Protein AF-A0A060UTR8-F1 (afdb_monomer)

Secondary structure (DSSP, 8-state):
--SS--------SSPPPSSHHHHHHHS--HHHHHHHHHHHHS-TT---

Organism: NCBI:txid160808

Mean predicted aligned error: 4.92 Å

Foldseek 3Di:
DDPFDDDDDAFDPDDQDPPPVSNVVRGDDPVSVVVVVVVRPDDPPPDD

pLDDT: mean 90.52, std 12.66, range [50.81, 98.12]

Solvent-accessible surface area (backbone atoms only — not comparable to full-atom values): 3335 Å² total; per-residue (Å²): 137,74,98,60,84,90,82,85,87,66,53,58,101,64,81,85,49,86,54,66,72,55,28,60,72,38,44,73,50,72,66,57,54,54,49,51,54,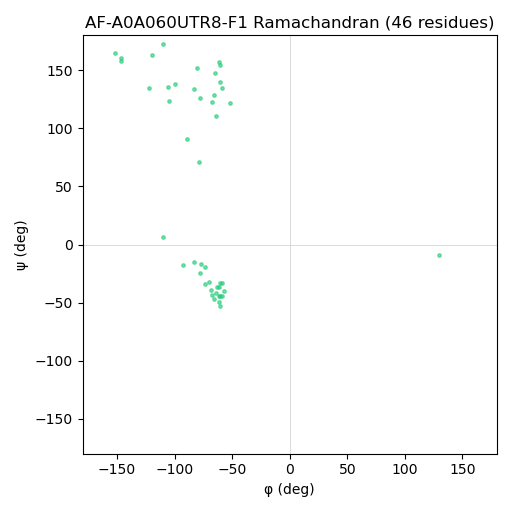52,60,68,70,49,63,94,86,74,84,125

Sequence (48 aa):
MLDAPIYRVAGIDLTTPFNGTLEAASIPRVEDIVLAARQIMTPPGESA

Radius of gyration: 14.2 Å; Cα contacts (8 Å, |Δi|>4): 25; chains: 1; bounding box: 32×16×40 Å

Structure (mmCIF, N/CA/C/O backbone):
data_AF-A0A060UTR8-F1
#
_entry.id   AF-A0A060UTR8-F1
#
loop_
_atom_site.group_PDB
_atom_site.id
_atom_site.type_symbol
_atom_site.label_atom_id
_atom_site.label_alt_id
_atom_site.label_comp_id
_atom_site.label_asym_id
_atom_site.label_entity_id
_atom_site.label_seq_id
_atom_site.pdbx_PDB_ins_code
_atom_site.Cartn_x
_atom_site.Cartn_y
_atom_site.Cartn_z
_atom_site.occupancy
_atom_site.B_iso_or_equiv
_atom_site.auth_seq_id
_atom_site.auth_comp_id
_atom_site.auth_asym_id
_atom_site.auth_atom_id
_atom_site.pdbx_PDB_model_num
ATOM 1 N N . MET A 1 1 ? -20.897 -1.714 15.633 1.00 79.94 1 MET A N 1
ATOM 2 C CA . MET A 1 1 ? -19.994 -0.565 15.863 1.00 79.94 1 MET A CA 1
ATOM 3 C C . MET A 1 1 ? -18.597 -1.011 15.453 1.00 79.94 1 MET A C 1
ATOM 5 O O . MET A 1 1 ? -18.352 -2.206 15.549 1.00 79.94 1 MET A O 1
ATOM 9 N N . LEU A 1 2 ? -17.756 -0.128 14.909 1.00 89.31 2 LEU A N 1
ATOM 10 C CA . LEU A 1 2 ? -16.375 -0.463 14.534 1.00 89.31 2 LEU A CA 1
ATOM 11 C C . LEU A 1 2 ? -15.424 0.027 15.627 1.00 89.31 2 LEU A C 1
ATOM 13 O O . LEU A 1 2 ? -15.606 1.143 16.111 1.00 89.31 2 LEU A O 1
ATOM 17 N N . ASP A 1 3 ? -14.422 -0.783 15.967 1.00 89.00 3 ASP A N 1
ATOM 18 C CA . ASP A 1 3 ? -13.430 -0.461 17.005 1.00 89.00 3 ASP A CA 1
ATOM 19 C C . ASP A 1 3 ? -12.372 0.550 16.526 1.00 89.00 3 ASP A C 1
ATOM 21 O O . ASP A 1 3 ? -11.689 1.172 17.335 1.00 89.00 3 ASP A O 1
ATOM 25 N N . ALA A 1 4 ? -12.258 0.747 15.209 1.00 88.31 4 ALA A N 1
ATOM 26 C CA . ALA A 1 4 ? -11.376 1.725 14.584 1.00 88.31 4 ALA A CA 1
ATOM 27 C C . ALA A 1 4 ? -11.998 2.295 13.292 1.00 88.31 4 ALA A C 1
ATOM 29 O O . ALA A 1 4 ? -12.864 1.652 12.682 1.00 88.31 4 ALA A O 1
ATOM 30 N N . PRO A 1 5 ? -11.564 3.486 12.837 1.00 90.44 5 PRO A N 1
ATOM 31 C CA . PRO A 1 5 ? -11.933 4.009 11.527 1.00 90.44 5 PRO A CA 1
ATOM 32 C C . PRO A 1 5 ? -11.453 3.106 10.382 1.00 90.44 5 PRO A C 1
ATOM 34 O O . PRO A 1 5 ? -10.490 2.353 10.515 1.00 90.44 5 PRO A O 1
ATOM 37 N N . ILE A 1 6 ? -12.103 3.217 9.224 1.00 92.19 6 ILE A N 1
ATOM 38 C CA . ILE A 1 6 ? -11.654 2.557 7.992 1.00 92.19 6 ILE A CA 1
ATOM 39 C C . ILE A 1 6 ? -10.576 3.424 7.332 1.00 92.19 6 ILE A C 1
ATOM 41 O O . ILE A 1 6 ? -10.771 4.625 7.150 1.00 92.19 6 ILE A O 1
ATOM 45 N N . TYR A 1 7 ? -9.475 2.802 6.910 1.00 94.12 7 TYR A N 1
ATOM 46 C CA . TYR A 1 7 ? -8.364 3.456 6.212 1.00 94.12 7 TYR A CA 1
ATOM 47 C C . TYR A 1 7 ? -8.156 2.856 4.818 1.00 94.12 7 TYR A C 1
ATOM 49 O O . TYR A 1 7 ? -8.640 1.766 4.515 1.00 94.12 7 TYR A O 1
ATOM 57 N N . ARG A 1 8 ? -7.428 3.578 3.957 1.00 96.62 8 ARG A N 1
ATOM 58 C CA . ARG A 1 8 ? -7.078 3.140 2.599 1.00 96.62 8 ARG A CA 1
ATOM 59 C C . ARG A 1 8 ? -5.568 3.129 2.424 1.00 96.62 8 ARG A C 1
ATOM 61 O O . ARG A 1 8 ? -4.907 4.107 2.754 1.00 96.62 8 ARG A O 1
ATOM 68 N N . VAL A 1 9 ? -5.067 2.056 1.830 1.00 97.44 9 VAL A N 1
ATOM 69 C CA . VAL A 1 9 ? -3.723 1.989 1.257 1.00 97.44 9 VAL A CA 1
ATOM 70 C C . VAL A 1 9 ? 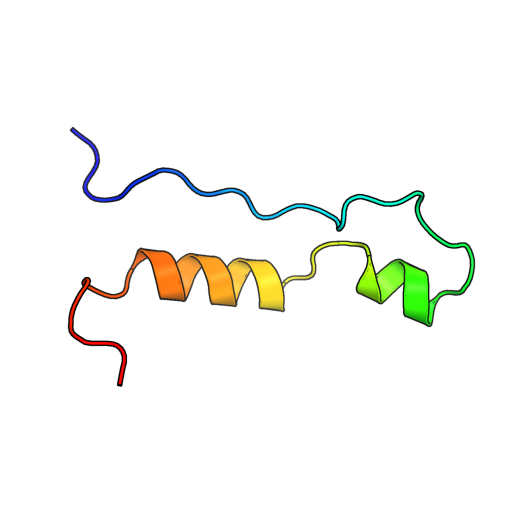-3.898 2.070 -0.256 1.00 97.44 9 VAL A C 1
ATOM 72 O O . VAL A 1 9 ? -4.672 1.300 -0.823 1.00 97.44 9 VAL A O 1
ATOM 75 N N . ALA A 1 10 ? -3.260 3.043 -0.898 1.00 97.69 10 ALA A N 1
ATOM 76 C CA . ALA A 1 10 ? -3.467 3.350 -2.310 1.00 97.69 10 ALA A CA 1
ATOM 77 C C . ALA A 1 10 ? -2.170 3.838 -2.955 1.00 97.69 10 ALA A C 1
ATOM 79 O O . ALA A 1 10 ? -1.252 4.263 -2.253 1.00 97.69 10 ALA A O 1
ATOM 80 N N . GLY A 1 11 ? -2.109 3.764 -4.286 1.00 97.50 11 GLY A N 1
ATOM 81 C CA . GLY A 1 11 ? -1.022 4.382 -5.037 1.00 97.50 11 GLY A CA 1
ATOM 82 C C . GLY A 1 11 ? -0.988 5.890 -4.814 1.00 97.50 11 GLY A C 1
ATOM 83 O O . GLY A 1 11 ? -2.000 6.508 -4.471 1.00 97.50 11 GLY A O 1
ATOM 84 N N . ILE A 1 12 ? 0.192 6.469 -4.988 1.00 96.62 12 ILE A N 1
ATOM 85 C CA . ILE A 1 12 ? 0.371 7.920 -4.912 1.00 96.62 12 ILE A CA 1
ATOM 86 C C . ILE A 1 12 ? -0.397 8.608 -6.049 1.00 96.62 12 ILE A C 1
ATOM 88 O O . ILE A 1 12 ? -0.542 8.050 -7.136 1.00 96.62 12 ILE A O 1
ATOM 92 N N . ASP A 1 13 ? -0.900 9.816 -5.795 1.00 97.44 13 ASP A N 1
ATOM 93 C CA . ASP A 1 13 ? -1.786 10.543 -6.714 1.00 97.44 13 ASP A CA 1
ATOM 94 C C . ASP A 1 13 ? -1.007 11.208 -7.862 1.00 97.44 13 ASP A C 1
ATOM 96 O O . ASP A 1 13 ? -0.792 12.419 -7.904 1.00 97.44 13 ASP A O 1
ATOM 100 N N . LEU A 1 14 ? -0.498 10.372 -8.764 1.00 95.31 14 LEU A N 1
ATOM 101 C CA . LEU A 1 14 ? 0.157 10.754 -10.009 1.0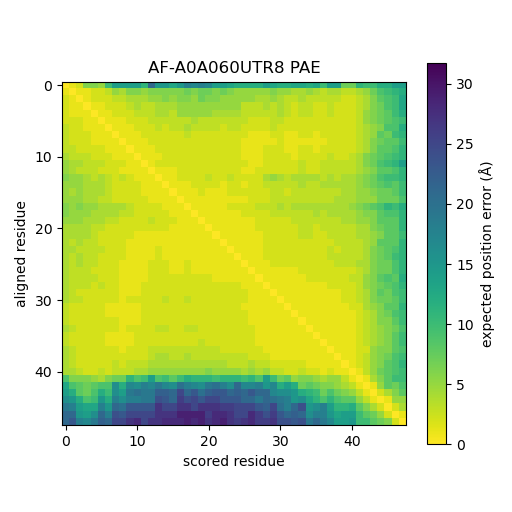0 95.31 14 LEU A CA 1
ATOM 102 C C . LEU A 1 14 ? -0.016 9.652 -11.055 1.00 95.31 14 LEU A C 1
ATOM 104 O O . LEU A 1 14 ? -0.359 8.511 -10.747 1.00 95.31 14 LEU A O 1
ATOM 108 N N . THR A 1 15 ? 0.257 9.980 -12.313 1.00 97.44 15 THR A N 1
ATOM 109 C CA . THR A 1 15 ? 0.292 8.983 -13.387 1.00 97.44 15 THR A CA 1
ATOM 110 C C . THR A 1 15 ? 1.441 8.003 -13.174 1.00 97.44 15 THR A C 1
ATOM 112 O O . THR A 1 15 ? 2.585 8.433 -13.038 1.00 97.44 15 THR A O 1
ATOM 115 N N . THR A 1 16 ? 1.161 6.697 -13.213 1.00 97.50 16 THR A N 1
ATOM 116 C CA 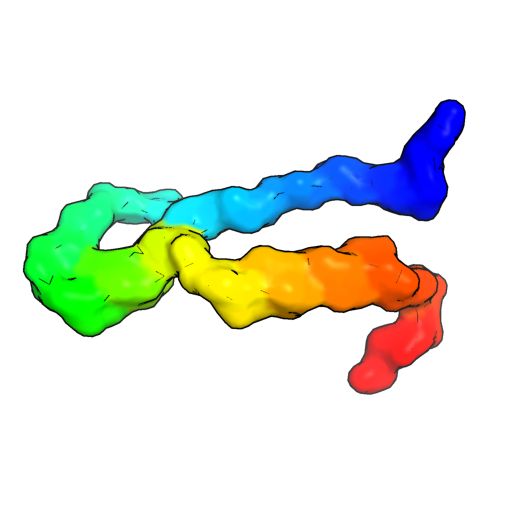. THR A 1 16 ? 2.175 5.649 -13.032 1.00 97.50 16 THR A CA 1
ATOM 117 C C . THR A 1 16 ? 3.372 5.854 -13.976 1.00 97.50 16 THR A C 1
ATOM 119 O O . THR A 1 16 ? 3.191 5.909 -15.197 1.00 97.50 16 THR A O 1
ATOM 122 N N . PRO A 1 17 ? 4.598 5.990 -13.443 1.00 98.12 17 PRO A N 1
ATOM 123 C CA . PRO A 1 17 ? 5.791 6.251 -14.239 1.00 98.12 17 PRO A CA 1
ATOM 124 C C . PRO A 1 17 ? 6.333 4.966 -14.882 1.00 98.12 17 PRO A C 1
ATOM 126 O O . PRO A 1 17 ? 6.209 3.883 -14.328 1.00 98.12 17 PRO A O 1
ATOM 129 N N . PHE A 1 18 ? 6.997 5.095 -16.035 1.00 97.38 18 PHE A N 1
ATOM 130 C CA . PHE A 1 18 ? 7.583 3.954 -16.762 1.00 97.38 18 PHE A CA 1
ATOM 131 C C . PHE A 1 18 ? 8.908 3.448 -16.165 1.00 97.38 18 PHE A C 1
ATOM 133 O O . PHE A 1 18 ? 9.318 2.312 -16.383 1.00 97.38 18 PHE A O 1
ATOM 140 N N . ASN A 1 19 ? 9.633 4.306 -15.444 1.00 98.12 19 ASN A N 1
ATOM 141 C CA . ASN A 1 19 ? 10.872 3.899 -14.791 1.00 98.12 19 ASN A CA 1
ATOM 142 C C . ASN A 1 19 ? 10.555 2.900 -13.668 1.00 98.12 19 ASN A 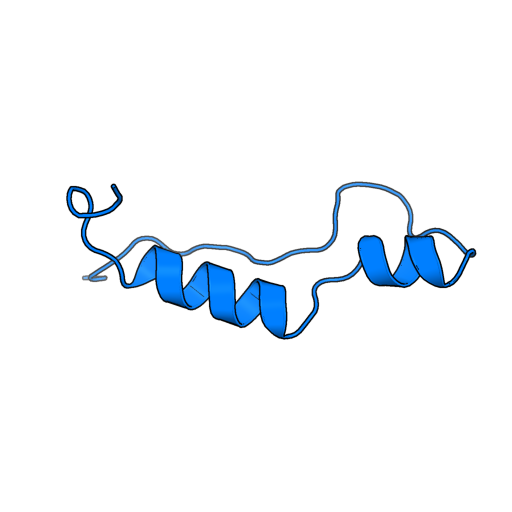C 1
ATOM 144 O O . ASN A 1 19 ? 9.848 3.271 -12.741 1.00 98.12 19 ASN A O 1
ATOM 148 N N . GLY A 1 20 ? 11.133 1.695 -13.700 1.00 97.94 20 GLY A N 1
ATOM 149 C CA . GLY A 1 20 ? 10.770 0.626 -12.756 1.00 97.94 20 GLY A CA 1
ATOM 150 C C . GLY A 1 20 ? 10.971 0.969 -11.274 1.00 97.94 20 GLY A C 1
ATOM 151 O O . GLY A 1 20 ? 10.174 0.560 -10.434 1.00 97.94 20 GLY A O 1
ATOM 152 N N . THR A 1 21 ? 11.982 1.774 -10.933 1.00 98.00 21 THR A N 1
ATOM 153 C CA . THR A 1 21 ? 12.173 2.240 -9.549 1.00 98.00 21 THR A CA 1
ATOM 154 C C . THR A 1 21 ? 11.046 3.178 -9.124 1.00 98.00 21 THR A C 1
ATOM 156 O O . THR A 1 21 ? 10.527 3.061 -8.017 1.00 98.00 21 THR A O 1
ATOM 159 N N . LEU A 1 22 ? 10.652 4.105 -9.999 1.00 97.81 22 LEU A N 1
ATOM 160 C CA . LEU A 1 22 ? 9.560 5.037 -9.722 1.00 97.81 22 LEU A CA 1
ATOM 161 C C . LEU A 1 22 ? 8.191 4.348 -9.779 1.00 97.81 22 LEU A C 1
ATOM 163 O O . LEU A 1 22 ? 7.302 4.706 -9.013 1.00 97.81 22 LEU A O 1
ATOM 167 N N . GLU A 1 23 ? 8.023 3.355 -10.652 1.00 97.75 23 GLU A N 1
ATOM 168 C CA . GLU A 1 23 ? 6.804 2.554 -10.767 1.00 97.75 23 GLU A CA 1
ATOM 169 C C . GLU A 1 23 ? 6.554 1.835 -9.443 1.00 97.75 23 GLU A C 1
ATOM 171 O O . GLU A 1 23 ? 5.510 2.028 -8.818 1.00 97.75 23 GLU A O 1
ATOM 176 N N . ALA A 1 24 ? 7.566 1.109 -8.958 1.00 97.06 24 ALA A N 1
ATOM 177 C CA . ALA A 1 24 ? 7.525 0.412 -7.680 1.00 97.06 24 ALA A CA 1
ATOM 178 C C . ALA A 1 24 ? 7.313 1.364 -6.493 1.00 97.06 24 ALA A C 1
ATOM 180 O O . ALA A 1 24 ? 6.667 0.988 -5.522 1.00 97.06 24 ALA A O 1
ATOM 181 N N . ALA A 1 25 ? 7.832 2.594 -6.565 1.00 96.31 25 ALA A N 1
ATOM 182 C CA . ALA A 1 25 ? 7.591 3.618 -5.549 1.00 96.31 25 ALA A CA 1
ATOM 183 C C . ALA A 1 25 ? 6.172 4.211 -5.611 1.00 96.31 25 ALA A C 1
ATOM 185 O O . ALA A 1 25 ? 5.725 4.813 -4.637 1.00 96.31 25 ALA A O 1
ATOM 186 N N . SER A 1 26 ? 5.471 4.067 -6.741 1.00 97.75 26 SER A N 1
ATOM 187 C CA . SER A 1 26 ? 4.128 4.620 -6.927 1.00 97.75 26 SER A CA 1
ATOM 188 C C . SER A 1 26 ? 2.988 3.662 -6.571 1.00 97.75 26 SER A C 1
ATOM 190 O O . SER A 1 26 ? 1.853 4.097 -6.361 1.00 97.75 26 SER A O 1
ATOM 192 N N . ILE A 1 27 ? 3.290 2.366 -6.494 1.00 97.88 27 ILE A N 1
ATOM 193 C CA . ILE A 1 27 ? 2.337 1.279 -6.271 1.00 97.88 27 ILE A CA 1
ATOM 194 C C . ILE A 1 27 ? 2.481 0.775 -4.827 1.00 97.88 27 ILE A C 1
ATOM 196 O O . ILE A 1 27 ? 3.607 0.552 -4.386 1.00 97.88 27 ILE A O 1
ATOM 200 N N . PRO A 1 28 ? 1.381 0.540 -4.086 1.00 97.94 28 PRO A N 1
ATOM 201 C CA . PRO A 1 28 ? 1.458 -0.036 -2.749 1.00 97.94 28 PRO A CA 1
ATOM 202 C C . PRO A 1 28 ? 2.126 -1.404 -2.736 1.00 97.94 28 PRO A C 1
ATOM 204 O O . PRO A 1 28 ? 1.788 -2.286 -3.529 1.00 97.94 28 PRO A O 1
ATOM 207 N N . ARG A 1 29 ? 3.024 -1.600 -1.778 1.00 96.88 29 ARG A N 1
ATOM 208 C CA . ARG A 1 29 ? 3.733 -2.855 -1.546 1.00 96.88 29 ARG A CA 1
ATOM 209 C C . ARG A 1 29 ? 3.251 -3.505 -0.256 1.00 96.88 29 ARG A C 1
ATOM 211 O O . ARG A 1 29 ? 2.487 -2.932 0.524 1.00 96.88 29 ARG A O 1
ATOM 218 N N . VAL A 1 30 ? 3.710 -4.730 -0.022 1.00 97.94 30 VAL A N 1
ATOM 219 C CA . VAL A 1 30 ? 3.341 -5.515 1.165 1.00 97.94 30 VAL A CA 1
ATOM 220 C C . VAL A 1 30 ? 3.686 -4.760 2.449 1.00 97.94 30 VAL A C 1
ATOM 222 O O . VAL A 1 30 ? 2.895 -4.747 3.392 1.00 97.94 30 VAL A O 1
ATOM 225 N N . GLU A 1 31 ? 4.834 -4.085 2.473 1.00 97.75 31 GLU A N 1
ATOM 226 C CA . GLU A 1 31 ? 5.312 -3.337 3.634 1.00 97.75 31 GLU A CA 1
ATOM 227 C C . GLU A 1 31 ? 4.371 -2.179 3.988 1.00 97.75 31 GLU A C 1
ATOM 229 O O . GLU A 1 31 ? 4.124 -1.934 5.169 1.00 97.75 31 GLU A O 1
ATOM 234 N N . ASP A 1 32 ? 3.788 -1.523 2.981 1.00 97.19 32 ASP A N 1
ATOM 235 C CA . ASP A 1 32 ? 2.868 -0.398 3.163 1.00 97.19 32 ASP A CA 1
ATOM 236 C C . ASP A 1 32 ? 1.547 -0.866 3.801 1.00 97.19 32 ASP A C 1
ATOM 238 O O . ASP A 1 32 ? 1.015 -0.218 4.705 1.00 97.19 32 ASP A O 1
ATOM 242 N N . ILE A 1 33 ? 1.053 -2.044 3.399 1.00 96.88 33 ILE A N 1
ATOM 2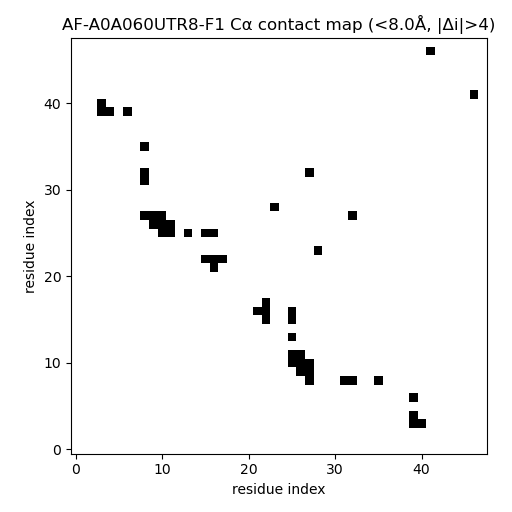43 C CA . ILE A 1 33 ? -0.146 -2.671 3.979 1.00 96.88 33 ILE A CA 1
ATOM 244 C C . ILE A 1 33 ? 0.101 -3.058 5.439 1.00 96.88 33 ILE A C 1
ATOM 246 O O . ILE A 1 33 ? -0.721 -2.768 6.310 1.00 96.88 33 ILE A O 1
ATOM 250 N N . VAL A 1 34 ? 1.235 -3.705 5.718 1.00 97.44 34 VAL A N 1
ATOM 251 C CA . VAL A 1 34 ? 1.591 -4.138 7.076 1.00 97.44 34 VAL A CA 1
ATOM 252 C C . VAL A 1 34 ? 1.783 -2.934 7.998 1.00 97.44 34 VAL A C 1
ATOM 254 O O . VAL A 1 34 ? 1.324 -2.969 9.141 1.00 97.44 34 VAL A O 1
ATOM 257 N N . LEU A 1 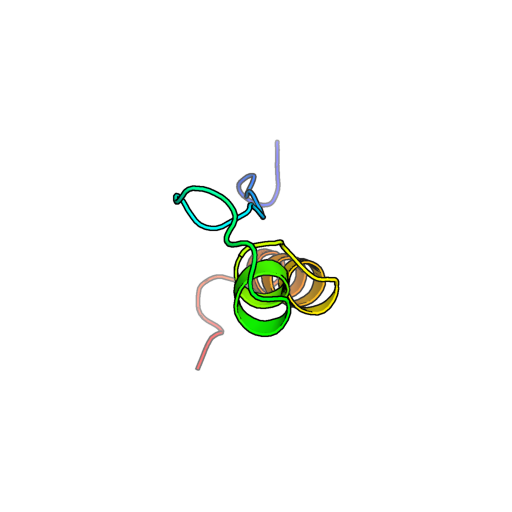35 ? 2.429 -1.868 7.519 1.00 96.12 35 LEU A N 1
ATOM 258 C CA . LEU A 1 35 ? 2.602 -0.630 8.274 1.00 96.12 35 LEU A CA 1
ATOM 259 C C . LEU A 1 35 ? 1.251 0.012 8.604 1.00 96.12 35 LEU A C 1
ATOM 261 O O . LEU A 1 35 ? 0.998 0.309 9.771 1.00 96.12 35 LEU A 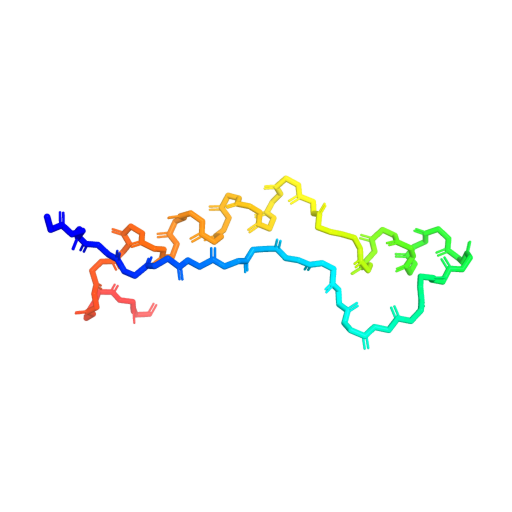O 1
ATOM 265 N N . ALA A 1 36 ? 0.372 0.167 7.611 1.00 95.38 36 ALA A N 1
ATOM 266 C CA . ALA A 1 36 ? -0.954 0.736 7.822 1.00 95.38 36 ALA A CA 1
ATOM 267 C C . ALA A 1 36 ? -1.774 -0.104 8.814 1.00 95.38 36 ALA A C 1
ATOM 269 O O . ALA A 1 36 ? -2.353 0.440 9.748 1.00 95.38 36 ALA A O 1
ATOM 270 N N . ALA A 1 37 ? -1.765 -1.435 8.682 1.00 94.75 37 ALA A N 1
ATOM 271 C CA . ALA A 1 37 ? -2.458 -2.320 9.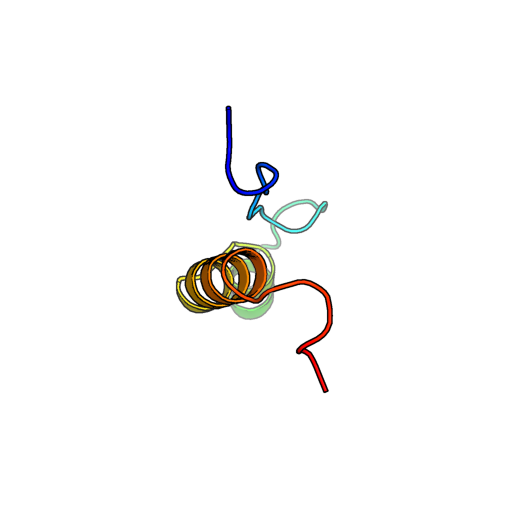616 1.00 94.75 37 ALA A CA 1
ATOM 272 C C . ALA A 1 37 ? -1.954 -2.143 11.056 1.00 94.75 37 ALA A C 1
ATOM 274 O O . ALA A 1 37 ? -2.758 -2.034 11.978 1.00 94.75 37 ALA A O 1
ATOM 275 N N . ARG A 1 38 ? -0.632 -2.052 11.256 1.00 94.81 38 ARG A N 1
ATOM 276 C CA . ARG A 1 38 ? -0.043 -1.800 12.581 1.00 94.81 38 ARG A CA 1
ATOM 277 C C . ARG A 1 38 ? -0.488 -0.455 13.151 1.00 94.81 38 ARG A C 1
ATOM 279 O O . ARG A 1 38 ? -0.891 -0.414 14.304 1.00 94.81 38 ARG A O 1
ATOM 286 N N . GLN A 1 39 ? -0.481 0.606 12.344 1.00 92.31 39 GLN A N 1
ATOM 287 C CA . GLN A 1 39 ? -0.914 1.942 12.771 1.00 92.31 39 GLN A CA 1
ATOM 288 C C . GLN A 1 39 ? -2.385 1.981 13.205 1.00 92.31 39 GLN A C 1
ATOM 290 O O . GLN A 1 39 ? -2.710 2.676 14.160 1.00 92.31 39 GLN A O 1
ATOM 295 N N . ILE A 1 40 ? -3.263 1.226 12.537 1.00 91.75 40 ILE A N 1
ATOM 296 C CA . ILE A 1 40 ? -4.694 1.155 12.884 1.00 91.75 40 ILE A CA 1
ATOM 297 C C . ILE A 1 40 ? -4.906 0.407 14.206 1.00 91.75 40 ILE A C 1
ATOM 299 O O . ILE A 1 40 ? -5.843 0.708 14.941 1.00 91.75 40 ILE A O 1
ATOM 303 N N . MET A 1 41 ? -4.053 -0.574 14.507 1.00 89.81 41 MET A N 1
ATOM 304 C CA . MET A 1 41 ? -4.144 -1.378 15.729 1.00 89.81 41 MET A CA 1
ATOM 305 C C . MET A 1 41 ? -3.504 -0.707 16.952 1.00 89.81 41 MET A C 1
ATOM 307 O O . MET A 1 41 ? -3.761 -1.143 18.073 1.00 89.81 41 MET A O 1
ATOM 311 N N . THR A 1 42 ? -2.684 0.332 16.768 1.00 82.25 42 THR A N 1
ATOM 312 C CA . THR A 1 42 ? -2.071 1.066 17.882 1.00 82.25 42 THR A CA 1
ATOM 313 C C . THR A 1 42 ? -3.082 2.033 18.516 1.00 82.25 42 THR A C 1
ATOM 315 O O . THR A 1 42 ? -3.640 2.878 17.810 1.00 82.25 42 THR A O 1
ATOM 318 N N . PRO A 1 43 ? -3.308 1.972 19.843 1.00 67.75 43 PRO A N 1
ATOM 319 C CA . PRO A 1 43 ? -4.195 2.901 20.533 1.00 67.75 43 PRO A CA 1
ATOM 320 C C . PRO A 1 43 ? -3.722 4.359 20.386 1.00 67.75 43 PRO A C 1
ATOM 322 O O . PRO A 1 43 ? -2.522 4.634 20.504 1.00 67.75 43 PRO A O 1
ATOM 325 N N . PRO A 1 44 ? -4.633 5.328 20.187 1.00 60.22 44 PRO A N 1
ATOM 326 C CA . PRO A 1 44 ? -4.262 6.738 20.187 1.00 60.22 44 PRO A CA 1
ATOM 327 C C . PRO A 1 44 ? -3.736 7.139 21.577 1.00 60.22 44 PRO A C 1
ATOM 329 O O . PRO A 1 44 ? -4.494 7.186 22.542 1.00 60.22 44 PRO A O 1
ATOM 332 N N . GLY A 1 45 ? -2.427 7.407 21.671 1.00 61.38 45 GLY A N 1
ATOM 333 C CA . GLY A 1 45 ? -1.732 7.796 22.909 1.00 61.38 45 GLY A CA 1
ATOM 334 C C . GLY A 1 45 ? -0.466 6.994 23.241 1.00 61.38 45 GLY A C 1
ATOM 335 O O . GLY A 1 45 ? 0.267 7.398 24.137 1.00 61.38 45 GLY A O 1
ATOM 336 N N . GLU A 1 46 ? -0.182 5.905 22.518 1.00 60.56 46 GLU A N 1
ATOM 337 C CA . GLU A 1 46 ? 0.985 5.029 22.764 1.00 60.56 46 GLU A CA 1
ATOM 338 C C . GLU A 1 46 ? 2.072 5.125 21.674 1.00 60.56 46 GLU A C 1
ATOM 340 O O . GLU A 1 46 ? 3.057 4.390 21.683 1.00 60.56 46 GLU A O 1
ATOM 345 N N . SER A 1 47 ? 1.920 6.049 20.725 1.00 53.91 47 SER A N 1
ATOM 346 C CA . SER A 1 47 ? 2.923 6.303 19.686 1.00 53.91 47 SER A CA 1
ATOM 347 C C . SER A 1 47 ? 3.914 7.364 20.174 1.00 53.91 47 SER A C 1
ATOM 349 O O . SER A 1 47 ? 3.653 8.559 20.026 1.00 53.91 47 SER A O 1
ATOM 351 N N . ALA A 1 48 ? 5.005 6.917 20.801 1.00 50.81 48 ALA A N 1
ATOM 352 C CA . ALA A 1 48 ? 6.194 7.722 21.098 1.00 50.81 48 ALA A CA 1
ATOM 353 C C . ALA A 1 48 ? 7.171 7.740 19.914 1.00 50.81 48 ALA A C 1
ATOM 355 O O . ALA A 1 48 ? 7.272 6.700 19.219 1.00 50.81 48 ALA A O 1
#